Protein AF-A0A2X2BHI9-F1 (afdb_monomer_lite)

Radius of gyration: 16.83 Å; chains: 1; bounding box: 32×28×49 Å

pLDDT: mean 78.0, std 15.5, range [33.97, 90.44]

Organism: Proteus mirabilis (NCBI:txid584)

Structure (mmCIF, N/CA/C/O backbone):
data_AF-A0A2X2BHI9-F1
#
_entry.id   AF-A0A2X2BHI9-F1
#
loop_
_atom_site.group_PDB
_atom_site.id
_atom_site.type_symbol
_atom_site.label_atom_id
_atom_site.label_alt_id
_atom_site.label_comp_id
_atom_site.label_asym_id
_atom_site.label_entity_id
_atom_site.label_seq_id
_atom_site.pdbx_PDB_ins_code
_atom_site.Cartn_x
_atom_site.Cartn_y
_atom_site.Cartn_z
_atom_site.occupancy
_atom_site.B_iso_or_equiv
_atom_site.auth_seq_id
_atom_site.auth_comp_id
_atom_site.auth_asym_id
_atom_site.auth_atom_id
_atom_site.pdbx_PDB_model_num
ATOM 1 N N . MET A 1 1 ? -19.784 16.771 29.677 1.00 34.44 1 MET A N 1
ATOM 2 C CA . MET A 1 1 ? -19.997 16.522 28.237 1.00 34.44 1 MET A CA 1
ATOM 3 C C . MET A 1 1 ? -18.658 16.754 27.557 1.00 34.44 1 MET A C 1
ATOM 5 O O . MET A 1 1 ? -18.277 17.900 27.368 1.00 34.44 1 MET A O 1
ATOM 9 N N . ILE A 1 2 ? -17.873 15.694 27.366 1.00 33.97 2 ILE A N 1
ATOM 10 C CA . ILE A 1 2 ? -16.532 15.803 26.780 1.00 33.97 2 ILE A CA 1
ATOM 11 C C . ILE A 1 2 ? -16.731 15.917 25.267 1.00 33.97 2 ILE A C 1
ATOM 13 O O . ILE A 1 2 ? -17.231 14.985 24.643 1.00 33.97 2 ILE A O 1
ATOM 17 N N . LYS A 1 3 ? -16.418 17.085 24.696 1.00 35.81 3 LYS A N 1
ATOM 18 C CA . LYS A 1 3 ? -16.260 17.241 23.247 1.00 35.81 3 LYS A CA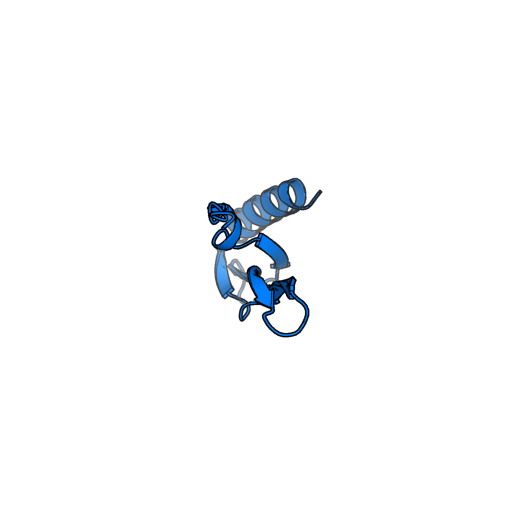 1
ATOM 19 C C . LYS A 1 3 ? -15.011 16.451 22.868 1.00 35.81 3 LYS A C 1
ATOM 21 O O . LYS A 1 3 ? -13.904 16.912 23.117 1.00 35.81 3 LYS A O 1
ATOM 26 N N . LEU A 1 4 ? -15.199 15.247 22.336 1.00 43.28 4 LEU A N 1
ATOM 27 C CA . LEU A 1 4 ? -14.151 14.556 21.597 1.00 43.28 4 LEU A CA 1
ATOM 28 C C . LEU A 1 4 ? -13.876 15.404 20.357 1.00 43.28 4 LEU A C 1
ATOM 30 O O . LEU A 1 4 ? -14.690 15.454 19.436 1.00 43.28 4 LEU A O 1
ATOM 34 N N . GLU A 1 5 ? -12.774 16.147 20.384 1.00 41.50 5 GLU A N 1
ATOM 35 C CA . GLU A 1 5 ? -12.169 16.670 19.168 1.00 41.50 5 GLU A CA 1
ATOM 36 C C . GLU A 1 5 ? -11.814 15.452 18.320 1.00 41.50 5 GLU A C 1
ATOM 38 O O . GLU A 1 5 ? -10.909 14.686 18.649 1.00 41.50 5 GLU A O 1
ATOM 43 N N . ILE A 1 6 ? -12.628 15.210 17.294 1.00 45.59 6 ILE A N 1
ATOM 44 C CA . ILE A 1 6 ? -12.425 14.147 16.317 1.00 45.59 6 ILE A CA 1
ATOM 45 C C . ILE A 1 6 ? -11.097 14.464 15.630 1.00 45.59 6 ILE A C 1
ATOM 47 O O . ILE A 1 6 ? -11.015 15.347 14.778 1.00 45.59 6 ILE A O 1
ATOM 51 N N . ASN A 1 7 ? -10.032 13.811 16.091 1.00 46.88 7 ASN A N 1
ATOM 52 C CA . ASN A 1 7 ? -8.699 13.935 15.529 1.00 46.88 7 ASN A CA 1
ATOM 53 C C . ASN A 1 7 ? -8.776 13.570 14.042 1.00 46.88 7 ASN A C 1
ATOM 55 O O . ASN A 1 7 ? -9.249 12.491 13.691 1.00 46.88 7 ASN A O 1
ATOM 59 N N . ASN A 1 8 ? -8.240 14.424 13.168 1.00 48.66 8 ASN A N 1
ATOM 60 C CA . ASN A 1 8 ? -8.136 14.188 11.718 1.00 48.66 8 ASN A CA 1
ATOM 61 C C . ASN A 1 8 ? -7.442 12.855 11.340 1.00 48.66 8 ASN A C 1
ATOM 63 O O . ASN A 1 8 ? -7.466 12.455 10.179 1.00 48.66 8 ASN A O 1
ATOM 67 N N . ALA A 1 9 ? -6.842 12.158 12.309 1.00 50.59 9 ALA A N 1
ATOM 68 C CA . ALA A 1 9 ? -6.327 10.801 12.181 1.00 50.59 9 ALA A CA 1
ATOM 69 C C . ALA A 1 9 ? -7.409 9.746 11.869 1.00 50.59 9 ALA A C 1
ATOM 71 O O . ALA A 1 9 ? -7.062 8.703 11.330 1.00 50.59 9 ALA A O 1
ATOM 72 N N . GLU A 1 10 ? -8.699 10.004 12.134 1.00 49.94 10 GLU A N 1
ATOM 73 C CA . GLU A 1 10 ? -9.799 9.089 11.762 1.00 49.94 10 GLU A CA 1
ATOM 74 C C . GLU A 1 10 ? -10.001 8.935 10.239 1.00 49.94 10 GLU A C 1
ATOM 76 O O . GLU A 1 10 ? -10.770 8.081 9.811 1.00 49.94 10 GLU A O 1
ATOM 81 N N . TYR A 1 11 ? -9.322 9.729 9.403 1.00 58.03 11 TYR A N 1
ATOM 82 C CA . TYR A 1 11 ? -9.566 9.751 7.953 1.00 58.03 11 TYR A CA 1
ATOM 83 C C . TYR A 1 11 ? -8.317 9.556 7.087 1.00 58.03 11 TYR A C 1
ATOM 85 O O . TYR A 1 11 ? -8.425 9.550 5.859 1.00 58.03 11 TYR A O 1
ATOM 93 N N . ILE A 1 12 ? -7.132 9.401 7.687 1.00 69.75 12 ILE A N 1
ATOM 94 C CA . ILE A 1 12 ? -5.907 9.152 6.922 1.00 69.75 12 ILE A CA 1
ATOM 95 C C . ILE A 1 12 ? -5.774 7.645 6.719 1.00 69.75 12 ILE A C 1
ATOM 97 O O . ILE A 1 12 ? -5.543 6.900 7.669 1.00 69.75 12 ILE A O 1
ATOM 101 N N . ALA A 1 13 ? -5.922 7.214 5.468 1.00 76.94 13 ALA A N 1
ATOM 102 C CA . ALA A 1 13 ? -5.709 5.829 5.080 1.00 76.94 13 ALA A CA 1
ATOM 103 C C . ALA A 1 13 ? -4.272 5.396 5.416 1.00 76.94 13 ALA A C 1
ATOM 105 O O . ALA A 1 13 ? -3.312 6.054 5.011 1.00 76.94 13 ALA A O 1
ATOM 106 N N . GLN A 1 14 ? -4.129 4.290 6.142 1.00 82.94 14 GLN A N 1
ATOM 107 C CA . GLN A 1 14 ? -2.835 3.704 6.471 1.00 82.94 14 GLN A CA 1
ATOM 108 C C . GLN A 1 14 ? -2.429 2.718 5.382 1.00 82.94 14 GLN A C 1
ATOM 110 O O . GLN A 1 14 ? -3.250 1.937 4.904 1.00 82.94 14 GLN A O 1
ATOM 115 N N . LEU A 1 15 ? -1.167 2.772 4.960 1.00 84.94 15 LEU A N 1
ATOM 116 C CA . LEU A 1 15 ? -0.602 1.767 4.070 1.00 84.94 15 LEU A CA 1
ATOM 117 C C . LEU A 1 15 ? -0.392 0.480 4.872 1.00 84.94 15 LEU A C 1
ATOM 119 O O . LEU A 1 15 ? 0.345 0.485 5.850 1.00 84.94 15 LEU A O 1
ATOM 123 N N . GLU A 1 16 ? -1.037 -0.604 4.456 1.00 87.06 16 GLU A N 1
ATOM 124 C CA . GLU A 1 16 ? -0.917 -1.913 5.112 1.00 87.06 16 GLU A CA 1
ATOM 125 C C . GLU A 1 16 ? 0.050 -2.822 4.359 1.00 87.06 16 GLU A C 1
ATOM 127 O O . GLU A 1 16 ? 0.798 -3.591 4.955 1.00 87.06 16 GLU A O 1
ATOM 132 N N . GLU A 1 17 ? -0.003 -2.789 3.027 1.00 87.12 17 GLU A N 1
ATOM 133 C CA . GLU A 1 17 ? 0.713 -3.754 2.204 1.00 87.12 17 GLU A CA 1
ATOM 134 C C . GLU A 1 17 ? 0.912 -3.222 0.785 1.00 87.12 17 GLU A C 1
AT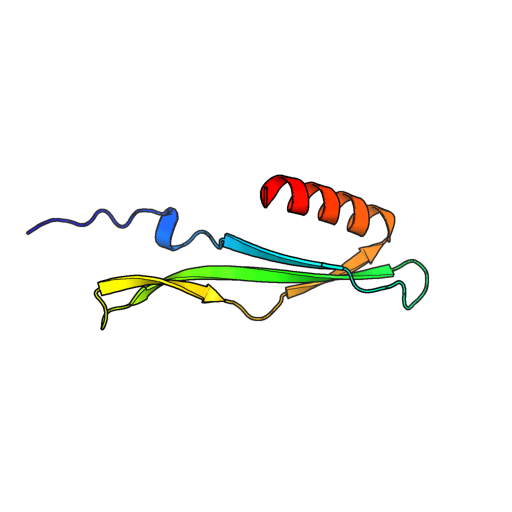OM 136 O O . GLU A 1 17 ? -0.004 -2.650 0.193 1.00 87.12 17 GLU A O 1
ATOM 141 N N . ALA A 1 18 ? 2.084 -3.470 0.208 1.00 87.00 18 ALA A N 1
ATOM 142 C CA . ALA A 1 18 ? 2.338 -3.296 -1.215 1.00 87.00 18 ALA A CA 1
ATOM 143 C C . ALA A 1 18 ? 2.846 -4.623 -1.784 1.00 87.00 18 ALA A C 1
ATOM 145 O O . ALA A 1 18 ? 3.785 -5.214 -1.253 1.00 87.00 18 ALA A O 1
ATOM 146 N N . ARG A 1 19 ? 2.219 -5.114 -2.856 1.00 87.81 19 ARG A N 1
ATOM 147 C CA . ARG A 1 19 ? 2.615 -6.347 -3.549 1.00 87.81 19 ARG A CA 1
ATOM 148 C C . ARG A 1 19 ? 2.989 -6.023 -4.979 1.00 87.81 19 ARG A C 1
ATOM 150 O O . ARG A 1 19 ? 2.183 -5.450 -5.707 1.00 87.81 19 ARG A O 1
ATOM 157 N N . LEU A 1 20 ? 4.180 -6.435 -5.389 1.00 84.94 20 LEU A N 1
ATOM 158 C CA . LEU A 1 20 ? 4.645 -6.297 -6.762 1.00 84.94 20 LEU A CA 1
ATOM 159 C C . LEU A 1 20 ? 4.489 -7.635 -7.494 1.00 84.94 20 LEU A C 1
ATOM 161 O O . LEU A 1 20 ? 5.033 -8.651 -7.060 1.00 84.94 20 LEU A O 1
ATOM 165 N N . SER A 1 21 ? 3.731 -7.656 -8.589 1.00 80.31 21 SER A N 1
ATOM 166 C CA . SER A 1 21 ? 3.607 -8.837 -9.443 1.00 80.31 21 SER A CA 1
ATOM 167 C C . SER A 1 21 ? 4.800 -8.957 -10.390 1.00 80.31 21 SER A C 1
ATOM 169 O O . SER A 1 21 ? 5.413 -7.962 -10.766 1.00 80.31 21 SER A O 1
ATOM 171 N N . VAL A 1 22 ? 5.081 -10.178 -10.841 1.00 69.25 22 VAL A N 1
ATOM 172 C CA . VAL A 1 22 ? 6.137 -10.462 -11.825 1.00 69.25 22 VAL A CA 1
ATOM 173 C C . VAL A 1 22 ? 5.807 -9.923 -13.222 1.00 69.25 22 VAL A C 1
ATOM 175 O O . VAL A 1 22 ? 4.638 -9.805 -13.592 1.00 69.25 22 VAL A O 1
ATOM 178 N N . ASP A 1 23 ? 6.872 -9.630 -13.971 1.00 64.06 23 ASP A N 1
ATOM 179 C CA . ASP A 1 23 ? 6.917 -9.077 -15.331 1.00 64.06 23 ASP A CA 1
ATOM 180 C C . ASP A 1 23 ? 6.130 -9.920 -16.344 1.00 64.06 23 ASP A C 1
ATOM 182 O O . ASP A 1 23 ? 6.629 -10.908 -16.888 1.00 64.06 23 ASP A O 1
ATOM 186 N N . ASN A 1 24 ? 4.868 -9.554 -16.576 1.00 59.41 24 ASN A N 1
ATOM 187 C CA . ASN A 1 24 ? 4.050 -10.129 -17.638 1.00 59.41 24 ASN A CA 1
ATOM 188 C C . ASN A 1 24 ? 2.894 -9.179 -18.012 1.00 59.41 24 ASN A C 1
ATOM 190 O O . ASN A 1 24 ? 1.926 -9.107 -17.249 1.00 59.41 24 ASN A O 1
ATOM 194 N N . PRO A 1 25 ? 2.913 -8.485 -19.172 1.00 64.38 25 PRO A N 1
ATOM 195 C CA . PRO A 1 25 ? 3.881 -8.527 -20.281 1.00 64.38 25 PRO A CA 1
ATOM 196 C C . PRO A 1 25 ? 5.185 -7.748 -20.017 1.00 64.38 25 PRO A C 1
ATOM 198 O O . PRO A 1 25 ? 5.190 -6.793 -19.247 1.00 64.38 25 PRO A O 1
ATOM 201 N N . ARG A 1 26 ? 6.263 -8.130 -20.729 1.00 71.25 26 ARG A N 1
ATOM 202 C CA . ARG A 1 26 ? 7.623 -7.564 -20.598 1.00 71.25 26 ARG A CA 1
ATOM 203 C C . ARG A 1 26 ? 7.639 -6.034 -20.516 1.00 71.25 26 ARG A C 1
ATOM 205 O O . ARG A 1 26 ? 7.234 -5.359 -21.463 1.00 71.25 26 ARG A O 1
ATOM 212 N N . GLY A 1 27 ? 8.199 -5.513 -19.430 1.00 73.75 27 GLY A N 1
ATOM 213 C CA . GLY A 1 27 ? 8.453 -4.092 -19.193 1.00 73.75 27 GLY A CA 1
ATOM 214 C C . GLY A 1 27 ? 7.414 -3.388 -18.319 1.00 73.75 27 GLY A C 1
ATOM 215 O O . GLY A 1 27 ? 7.650 -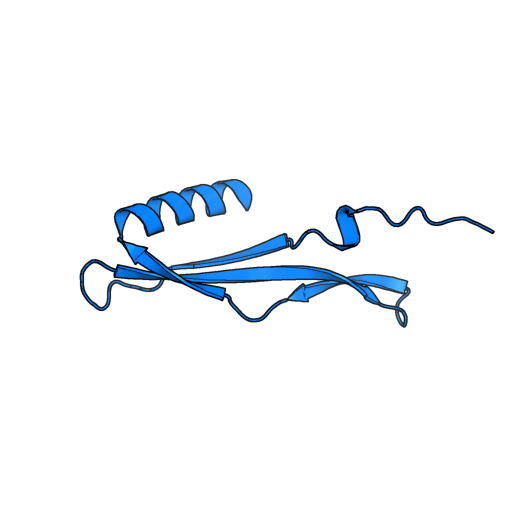2.238 -17.937 1.00 73.75 27 GLY A O 1
ATOM 216 N N . TYR A 1 28 ? 6.310 -4.057 -17.967 1.00 76.81 28 TYR A N 1
ATOM 217 C CA . TYR A 1 28 ? 5.294 -3.534 -17.055 1.00 76.81 28 TYR A CA 1
ATOM 218 C C . TYR A 1 28 ? 5.093 -4.461 -15.859 1.00 76.81 28 TYR A C 1
ATOM 220 O O . TYR A 1 28 ? 4.934 -5.672 -16.001 1.00 76.81 28 TYR A O 1
ATOM 228 N N . LEU A 1 29 ? 5.038 -3.861 -14.672 1.00 85.25 29 LEU A N 1
ATOM 229 C CA . LEU A 1 29 ? 4.713 -4.546 -13.427 1.00 85.25 29 LEU A CA 1
ATOM 230 C C . LEU A 1 29 ? 3.363 -4.053 -12.913 1.00 85.25 29 LEU A C 1
ATOM 232 O O . LEU A 1 29 ? 3.049 -2.862 -13.017 1.00 85.25 29 LEU A O 1
ATOM 236 N N . PHE A 1 30 ? 2.578 -4.965 -12.338 1.00 86.44 30 PHE A N 1
ATOM 237 C CA . PHE A 1 30 ? 1.397 -4.594 -11.569 1.00 86.44 30 PHE A CA 1
ATOM 238 C C . PHE A 1 30 ? 1.779 -4.466 -10.102 1.00 86.44 30 PHE A C 1
ATOM 240 O O . PHE A 1 30 ? 2.500 -5.301 -9.557 1.00 86.44 30 PHE A O 1
ATOM 247 N N . MET A 1 31 ? 1.272 -3.422 -9.461 1.00 88.19 31 MET A N 1
ATOM 248 C CA . MET A 1 31 ? 1.396 -3.236 -8.027 1.00 88.19 31 MET A CA 1
ATOM 249 C C . MET A 1 31 ? 0.002 -3.199 -7.418 1.00 88.19 31 MET A C 1
ATOM 251 O O . MET A 1 31 ? -0.831 -2.388 -7.825 1.00 88.19 31 MET A O 1
ATOM 255 N N . ASP A 1 32 ? -0.236 -4.084 -6.457 1.00 90.19 32 ASP A N 1
ATOM 256 C CA . ASP A 1 32 ? -1.432 -4.070 -5.625 1.00 90.19 32 ASP A CA 1
ATOM 257 C C . ASP A 1 32 ? -1.080 -3.372 -4.309 1.00 90.19 32 ASP A C 1
ATOM 259 O O . ASP A 1 32 ? -0.247 -3.862 -3.544 1.00 90.19 32 ASP A O 1
ATOM 263 N N . ILE A 1 33 ? -1.701 -2.220 -4.055 1.00 89.50 33 ILE A N 1
ATOM 264 C CA . ILE A 1 33 ? -1.510 -1.441 -2.828 1.00 89.50 33 ILE A CA 1
ATOM 265 C C . ILE A 1 33 ? -2.756 -1.592 -1.964 1.00 89.50 33 ILE A C 1
ATOM 267 O O . ILE A 1 33 ? -3.874 -1.311 -2.405 1.00 89.50 33 ILE A O 1
ATOM 271 N N . VAL A 1 34 ? -2.572 -2.045 -0.728 1.00 89.81 34 VAL A N 1
ATOM 272 C CA . VAL A 1 34 ? -3.649 -2.216 0.242 1.00 89.81 34 VAL A CA 1
ATOM 273 C C . VAL A 1 34 ? -3.538 -1.145 1.308 1.00 89.81 34 VAL A C 1
ATOM 275 O O . VAL A 1 34 ? -2.524 -1.024 1.994 1.00 89.81 34 VAL A O 1
ATOM 278 N N . PHE A 1 35 ? -4.627 -0.403 1.461 1.00 89.06 35 PHE A N 1
ATOM 279 C CA . PHE A 1 35 ? -4.791 0.578 2.519 1.00 89.06 35 PHE A CA 1
ATOM 280 C C . PHE A 1 35 ? -5.801 0.088 3.555 1.00 89.06 35 PHE A C 1
ATOM 282 O O . PHE A 1 35 ? -6.672 -0.729 3.240 1.00 89.06 35 PHE A O 1
ATOM 289 N N . SER A 1 36 ? -5.742 0.633 4.762 1.00 88.62 36 SER A N 1
ATOM 290 C CA . SER A 1 36 ? -6.801 0.524 5.757 1.00 88.62 36 SER A CA 1
ATOM 291 C C . SER A 1 36 ? -7.301 1.897 6.190 1.00 88.62 36 SER A C 1
ATOM 293 O O . SER A 1 36 ? -6.556 2.873 6.210 1.00 88.62 36 SER A O 1
ATOM 295 N N . ASP A 1 37 ? -8.588 1.973 6.517 1.00 86.75 37 ASP A N 1
ATOM 296 C CA . ASP A 1 37 ? -9.185 3.151 7.139 1.00 86.75 37 ASP A CA 1
ATOM 297 C C . ASP A 1 37 ?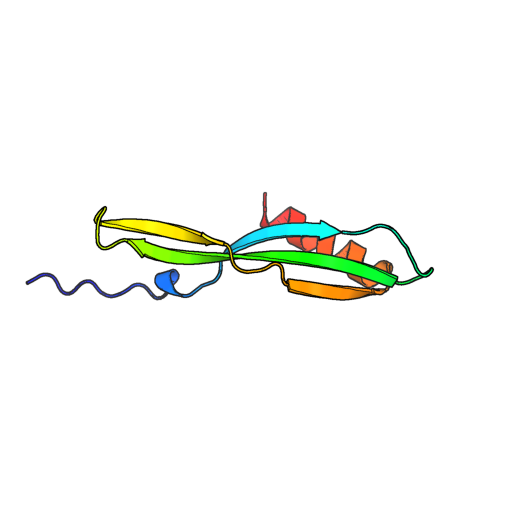 -9.386 2.901 8.631 1.00 86.75 37 ASP A C 1
ATOM 299 O O . ASP A 1 37 ? -10.062 1.923 8.978 1.00 86.75 37 ASP A O 1
ATOM 303 N N . PRO A 1 38 ? -8.889 3.776 9.518 1.00 82.88 38 PRO A N 1
ATOM 304 C CA . PRO A 1 38 ? -9.273 3.729 10.918 1.00 82.88 38 PRO A CA 1
ATOM 305 C C . PRO A 1 38 ? -10.768 4.054 11.033 1.00 82.88 38 PRO A C 1
ATOM 307 O O . PRO A 1 38 ? -11.232 5.115 10.627 1.00 82.88 38 PRO A O 1
ATOM 310 N N . ARG A 1 39 ? -11.556 3.124 11.572 1.00 84.06 39 ARG A N 1
ATOM 311 C CA . ARG A 1 39 ? -12.990 3.301 11.815 1.00 84.06 39 ARG A CA 1
ATOM 312 C C . ARG A 1 39 ? -13.319 2.996 13.263 1.00 84.06 39 ARG A C 1
ATOM 314 O O . ARG A 1 39 ? -12.883 1.989 13.817 1.00 84.06 39 ARG A O 1
ATOM 321 N N . PHE A 1 40 ? -14.139 3.854 13.854 1.00 83.19 40 PHE A N 1
ATOM 322 C CA . PHE A 1 40 ? -14.654 3.642 15.196 1.00 83.19 40 PHE A CA 1
ATOM 323 C C . PHE A 1 40 ? -15.732 2.550 15.201 1.00 83.19 40 PHE A C 1
ATOM 325 O O . PHE A 1 40 ? -16.774 2.683 14.548 1.00 83.19 40 PHE A O 1
ATOM 332 N N . ASP A 1 41 ? -15.502 1.476 15.955 1.00 82.69 41 ASP A N 1
ATOM 333 C CA . ASP A 1 41 ? -16.488 0.425 16.185 1.00 82.69 41 ASP A CA 1
ATOM 334 C C . ASP A 1 41 ? -17.393 0.809 17.363 1.00 82.69 41 ASP A C 1
ATOM 336 O O . ASP A 1 41 ? -16.979 0.816 18.522 1.00 82.69 41 ASP A O 1
ATOM 340 N N . LYS A 1 42 ? -18.664 1.101 17.070 1.00 84.56 42 LYS A N 1
ATOM 341 C CA . LYS A 1 42 ? -19.656 1.504 18.081 1.00 84.56 42 LYS A CA 1
ATOM 342 C C . LYS A 1 42 ? -20.047 0.384 19.048 1.00 84.56 42 LYS A C 1
ATOM 344 O O . LYS A 1 42 ? -20.601 0.687 20.099 1.00 84.56 42 LYS A O 1
ATOM 349 N N . ASN A 1 43 ? -19.802 -0.878 18.698 1.00 86.38 43 ASN A N 1
ATOM 350 C CA . ASN A 1 43 ? -20.150 -2.018 19.544 1.00 86.38 43 ASN A CA 1
ATOM 351 C C . ASN A 1 43 ? -19.046 -2.321 20.560 1.00 86.38 43 ASN A C 1
ATOM 353 O O . ASN A 1 43 ? -19.351 -2.702 21.686 1.00 86.38 43 ASN A O 1
ATOM 357 N N . THR A 1 44 ? -17.777 -2.152 20.175 1.00 86.44 44 THR A N 1
ATOM 358 C CA . THR A 1 44 ? -16.630 -2.393 21.068 1.00 86.44 44 THR A CA 1
ATOM 359 C C . THR A 1 44 ? -16.042 -1.115 21.664 1.00 86.44 44 THR A C 1
ATOM 361 O O . THR A 1 44 ? -15.247 -1.208 22.589 1.00 86.44 44 THR A O 1
ATOM 364 N N . PHE A 1 45 ? -16.454 0.065 21.184 1.00 83.06 45 PHE A N 1
ATOM 365 C CA . PHE A 1 45 ? -15.890 1.376 21.540 1.00 83.06 45 PHE A CA 1
ATOM 366 C C . PHE A 1 45 ? -14.379 1.484 21.272 1.00 83.06 45 PHE A C 1
ATOM 368 O O . PHE A 1 45 ? -13.668 2.230 21.944 1.00 83.06 45 PHE A O 1
ATOM 375 N N . GLU A 1 46 ? -13.890 0.759 20.266 1.00 84.31 46 GLU A N 1
ATOM 376 C CA . GLU A 1 46 ? -12.476 0.710 19.884 1.00 84.31 46 GLU A CA 1
ATOM 377 C C . GLU A 1 46 ? -12.279 1.189 18.443 1.00 84.31 46 GLU A C 1
ATOM 379 O O . GLU A 1 46 ? -13.154 1.032 17.587 1.00 84.31 46 GLU A O 1
ATOM 384 N N . MET A 1 47 ? -11.098 1.740 18.160 1.00 82.81 47 MET A N 1
ATOM 385 C CA . MET A 1 47 ? -10.669 2.038 16.795 1.00 82.81 47 MET A CA 1
ATOM 386 C C . MET A 1 47 ? -10.179 0.761 16.118 1.00 82.81 47 MET A C 1
ATOM 388 O O . MET A 1 47 ? -9.334 0.053 16.663 1.00 82.81 47 MET A O 1
ATOM 392 N N . LYS A 1 48 ? -10.688 0.476 14.919 1.00 84.44 48 LYS A N 1
ATOM 393 C CA . LYS A 1 48 ? -10.274 -0.674 14.109 1.00 84.44 48 LYS A CA 1
ATOM 394 C C . LYS A 1 48 ? -9.889 -0.225 12.710 1.00 84.44 48 LYS A C 1
ATOM 396 O O . LYS A 1 48 ? -10.607 0.551 12.087 1.00 84.44 48 LYS A O 1
ATOM 401 N N . ASN A 1 49 ? -8.797 -0.772 12.196 1.00 85.12 49 ASN A N 1
ATOM 402 C CA . ASN A 1 49 ? -8.400 -0.578 10.809 1.00 85.12 49 ASN A CA 1
ATOM 403 C C . ASN A 1 49 ? -9.225 -1.499 9.903 1.00 85.12 49 ASN A C 1
ATOM 405 O O . ASN A 1 49 ? -9.199 -2.723 10.043 1.00 85.12 49 ASN A O 1
ATOM 409 N N . VAL A 1 50 ? -9.970 -0.914 8.968 1.00 87.38 50 VAL A N 1
ATOM 410 C CA . VAL A 1 50 ? -10.764 -1.647 7.977 1.00 87.38 50 VAL A CA 1
ATOM 411 C C . VAL A 1 50 ? -10.018 -1.633 6.651 1.00 87.38 50 VAL A C 1
ATOM 413 O O . VAL A 1 50 ? -9.864 -0.575 6.043 1.00 87.38 50 VAL A O 1
ATOM 416 N N . ARG A 1 51 ? -9.552 -2.805 6.201 1.00 90.06 51 ARG A N 1
ATOM 417 C CA . ARG A 1 51 ? -8.852 -2.949 4.914 1.00 90.06 51 ARG A CA 1
ATOM 418 C C . ARG A 1 51 ? -9.778 -2.564 3.757 1.00 90.06 51 ARG A C 1
ATOM 420 O O . ARG A 1 51 ? -10.934 -2.983 3.714 1.00 90.06 51 ARG A O 1
ATOM 427 N N . ARG A 1 52 ? -9.252 -1.778 2.820 1.00 88.88 52 ARG A N 1
ATOM 428 C CA . ARG A 1 52 ? -9.888 -1.470 1.537 1.00 88.88 52 ARG A CA 1
ATOM 429 C C . ARG A 1 52 ? -9.626 -2.590 0.532 1.00 88.88 52 ARG A C 1
ATOM 431 O O . ARG A 1 52 ? -8.688 -3.374 0.690 1.00 88.88 52 ARG A O 1
ATOM 438 N N . GLU A 1 53 ? -10.427 -2.608 -0.530 1.00 89.44 53 GLU A N 1
ATOM 439 C CA . GLU A 1 53 ? -10.118 -3.408 -1.715 1.00 89.44 53 GLU A CA 1
ATOM 440 C C . GLU A 1 53 ? -8.738 -3.013 -2.271 1.00 89.44 53 GLU A C 1
ATOM 442 O O . GLU A 1 53 ? -8.440 -1.813 -2.341 1.00 89.44 53 GLU A O 1
ATOM 447 N N . PRO A 1 54 ? -7.888 -3.986 -2.654 1.00 89.12 54 PRO A N 1
ATOM 448 C CA . PRO A 1 54 ? -6.574 -3.697 -3.210 1.00 89.12 54 PRO A CA 1
ATOM 449 C C . PRO A 1 54 ? -6.666 -2.782 -4.432 1.00 89.12 54 PRO A C 1
ATOM 451 O O . PRO A 1 54 ? -7.374 -3.067 -5.400 1.00 89.12 54 PRO A O 1
ATOM 454 N N . MET A 1 55 ? -5.915 -1.684 -4.404 1.00 88.94 55 MET A N 1
ATOM 455 C CA . MET A 1 55 ? -5.793 -0.792 -5.547 1.00 88.94 55 MET A CA 1
ATOM 456 C C . MET A 1 55 ? -4.703 -1.320 -6.470 1.00 88.94 55 MET A C 1
ATOM 458 O O . MET A 1 55 ? -3.517 -1.238 -6.146 1.00 88.94 55 MET A O 1
ATOM 462 N N . ARG A 1 56 ? -5.110 -1.851 -7.625 1.00 88.50 56 ARG A N 1
ATOM 463 C CA . ARG A 1 56 ? -4.184 -2.294 -8.667 1.00 88.50 56 ARG A CA 1
ATOM 464 C C . ARG A 1 56 ? -3.789 -1.134 -9.570 1.00 88.50 56 ARG A C 1
ATOM 466 O O . ARG A 1 56 ? -4.644 -0.474 -10.155 1.00 88.50 56 ARG A O 1
ATOM 473 N N . THR A 1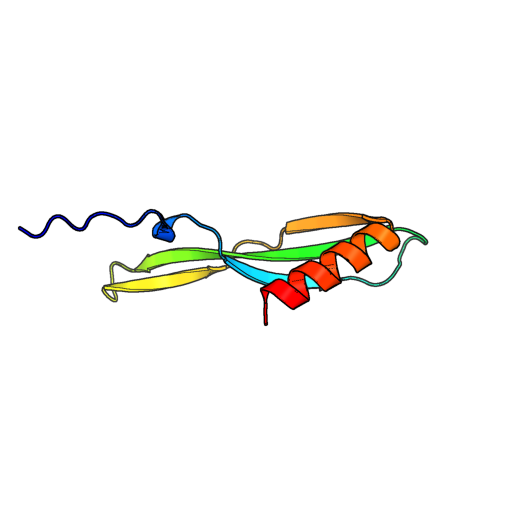 57 ? -2.491 -0.948 -9.749 1.00 87.31 57 THR A N 1
ATOM 474 C CA . THR A 1 57 ? -1.916 -0.039 -10.744 1.00 87.31 57 THR A CA 1
ATOM 475 C C . THR A 1 57 ? -0.882 -0.772 -11.599 1.00 87.31 57 THR A C 1
ATOM 477 O O . THR A 1 57 ? -0.396 -1.834 -11.210 1.00 87.31 57 THR A O 1
ATOM 480 N N . TYR A 1 58 ? -0.567 -0.235 -12.776 1.00 86.12 58 TYR A N 1
ATOM 481 C CA . TYR A 1 58 ? 0.481 -0.746 -13.656 1.00 86.12 58 TYR A CA 1
ATOM 482 C C . TYR A 1 58 ? 1.475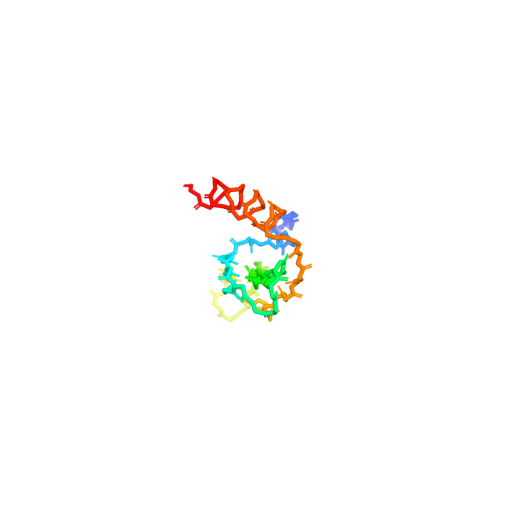 0.367 -13.972 1.00 86.12 58 TYR A C 1
ATOM 484 O O . TYR A 1 58 ? 1.099 1.523 -14.169 1.00 86.12 58 TYR A O 1
ATOM 492 N N . MET A 1 59 ? 2.755 0.024 -14.015 1.00 88.31 59 MET A N 1
ATOM 493 C CA . MET A 1 59 ? 3.825 0.979 -14.294 1.00 88.31 59 MET A CA 1
ATOM 494 C C . MET A 1 59 ? 5.037 0.270 -14.888 1.00 88.31 59 MET A C 1
ATOM 496 O O . MET A 1 59 ? 5.104 -0.959 -14.895 1.00 88.31 59 MET A O 1
ATOM 500 N N . THR A 1 60 ? 5.985 1.040 -15.420 1.00 88.56 60 THR A N 1
ATOM 501 C CA . THR A 1 60 ? 7.240 0.474 -15.921 1.00 88.56 60 THR A CA 1
ATOM 502 C C . THR A 1 60 ? 8.044 -0.128 -14.774 1.00 88.56 60 THR A C 1
ATOM 504 O O . THR A 1 60 ? 7.947 0.331 -13.635 1.00 88.56 60 THR A O 1
ATOM 507 N N . GLU A 1 61 ? 8.868 -1.133 -15.072 1.00 86.31 61 GLU A N 1
ATOM 508 C CA . GLU A 1 61 ? 9.684 -1.816 -14.059 1.00 86.31 61 GLU A CA 1
ATOM 509 C C . GLU A 1 61 ? 10.490 -0.844 -13.182 1.00 86.31 61 GLU A C 1
ATOM 511 O O . GLU A 1 61 ? 10.483 -0.971 -11.959 1.00 86.31 61 GLU A O 1
ATOM 516 N N . ALA A 1 62 ? 11.134 0.157 -13.791 1.00 88.56 62 ALA A N 1
ATOM 517 C CA . ALA A 1 62 ? 11.937 1.138 -13.063 1.00 88.56 62 ALA A CA 1
ATOM 518 C C . ALA A 1 62 ? 11.110 1.930 -12.035 1.00 88.56 62 ALA A C 1
ATOM 520 O O . ALA A 1 62 ? 11.544 2.098 -10.899 1.00 88.56 62 ALA A O 1
ATOM 521 N N . VAL A 1 63 ? 9.904 2.373 -12.413 1.00 89.38 63 VAL A N 1
ATOM 522 C CA . VAL A 1 63 ? 9.009 3.126 -11.520 1.00 89.38 63 VAL A CA 1
ATOM 523 C C . VAL A 1 63 ? 8.451 2.220 -10.423 1.00 89.38 63 VAL A C 1
ATOM 525 O O . VAL A 1 63 ? 8.372 2.631 -9.270 1.00 89.38 63 VAL A O 1
ATOM 528 N N . ALA A 1 64 ? 8.105 0.977 -10.760 1.00 87.94 64 ALA A N 1
ATOM 529 C CA . ALA A 1 64 ? 7.587 0.014 -9.793 1.00 87.94 64 ALA A CA 1
ATOM 530 C C . ALA A 1 64 ? 8.611 -0.340 -8.713 1.00 87.94 64 ALA A C 1
ATOM 532 O O . ALA A 1 64 ? 8.244 -0.419 -7.544 1.00 87.94 64 ALA A O 1
ATOM 533 N N . ARG A 1 65 ? 9.879 -0.536 -9.088 1.00 86.44 65 ARG A N 1
ATOM 534 C CA . ARG A 1 65 ? 10.955 -0.829 -8.132 1.00 86.44 65 ARG A CA 1
ATOM 535 C C . ARG A 1 65 ? 11.244 0.361 -7.217 1.00 86.44 65 ARG A C 1
ATOM 537 O O . ARG A 1 65 ? 11.244 0.179 -6.007 1.00 86.44 65 ARG A O 1
ATOM 544 N N . ASP A 1 66 ? 11.389 1.564 -7.779 1.00 90.44 66 ASP A N 1
ATOM 545 C CA . ASP A 1 66 ? 11.616 2.796 -7.002 1.00 90.44 66 ASP A CA 1
ATOM 546 C C . ASP A 1 66 ? 10.472 3.074 -6.014 1.00 90.44 66 ASP A C 1
ATOM 548 O O . ASP A 1 66 ? 10.706 3.386 -4.847 1.00 90.44 66 ASP A O 1
ATOM 552 N N . LEU A 1 67 ? 9.218 2.911 -6.452 1.00 88.69 67 LEU A N 1
ATOM 553 C CA . LEU A 1 67 ? 8.069 3.064 -5.564 1.00 88.69 67 LEU A CA 1
ATOM 554 C C . LEU A 1 67 ? 8.047 1.980 -4.479 1.00 88.69 67 LEU A C 1
ATOM 556 O O . LEU A 1 67 ? 7.785 2.295 -3.323 1.00 88.69 67 LEU A O 1
ATOM 560 N N . PHE A 1 68 ? 8.322 0.721 -4.827 1.00 87.44 68 PHE A N 1
ATOM 561 C CA . PHE A 1 68 ? 8.315 -0.382 -3.867 1.00 87.44 68 PHE A CA 1
ATOM 562 C C . PHE A 1 68 ? 9.357 -0.187 -2.758 1.00 87.44 68 PHE A C 1
ATOM 564 O O . PHE A 1 68 ? 9.017 -0.335 -1.589 1.00 87.44 68 PHE A O 1
ATOM 571 N N . GLU A 1 69 ? 10.580 0.221 -3.104 1.00 88.25 69 GLU A N 1
ATOM 572 C CA . GLU A 1 69 ? 11.639 0.522 -2.130 1.00 88.25 69 GLU A CA 1
ATOM 573 C C . GLU A 1 69 ? 11.225 1.653 -1.173 1.00 88.25 69 GLU A C 1
ATOM 575 O O . GLU A 1 69 ? 11.340 1.509 0.043 1.00 88.25 69 GLU A O 1
ATOM 580 N N . LYS A 1 70 ? 10.641 2.742 -1.695 1.00 88.44 70 LYS A N 1
ATOM 581 C CA . LYS A 1 70 ? 10.135 3.859 -0.870 1.00 88.44 70 LYS A CA 1
ATOM 582 C C . LYS A 1 70 ? 8.999 3.447 0.063 1.00 88.44 70 LYS A C 1
ATOM 584 O O . LYS A 1 70 ? 8.913 3.935 1.188 1.00 88.44 70 LYS A O 1
ATOM 589 N N . LEU A 1 71 ? 8.101 2.578 -0.402 1.00 85.56 71 LEU A N 1
ATOM 590 C CA . LEU A 1 71 ? 7.011 2.059 0.425 1.00 85.56 71 LEU A CA 1
ATOM 591 C C . LEU A 1 71 ? 7.540 1.099 1.498 1.00 85.56 71 LEU A C 1
ATOM 593 O O . LEU A 1 71 ? 7.035 1.119 2.616 1.00 85.56 71 LEU A O 1
ATOM 597 N N . GLU A 1 72 ? 8.568 0.303 1.199 1.00 83.00 72 GLU A N 1
ATOM 598 C CA . GLU A 1 72 ? 9.230 -0.555 2.186 1.00 83.00 72 GLU A CA 1
ATOM 599 C C . GLU A 1 72 ? 9.925 0.270 3.280 1.00 83.00 72 GLU A C 1
ATOM 601 O O . GLU A 1 72 ? 9.817 -0.070 4.455 1.00 83.00 72 GLU A O 1
ATOM 606 N N . GLU A 1 73 ? 10.595 1.373 2.925 1.00 83.69 73 GLU A N 1
ATOM 607 C CA . GLU A 1 73 ? 11.159 2.314 3.904 1.00 83.69 73 GLU A CA 1
ATOM 608 C C . GLU A 1 73 ? 10.086 2.934 4.805 1.00 83.69 73 GLU A C 1
ATOM 610 O O . GLU A 1 73 ? 10.322 3.105 5.997 1.00 83.69 73 GLU A O 1
ATOM 615 N N . PHE A 1 74 ? 8.908 3.242 4.258 1.00 76.62 74 PHE A N 1
ATOM 616 C CA . PHE A 1 74 ? 7.791 3.797 5.026 1.00 76.62 74 PHE A CA 1
ATOM 617 C C . PHE A 1 74 ? 7.127 2.776 5.967 1.00 76.62 74 PHE A C 1
ATOM 619 O O . PHE A 1 74 ? 6.527 3.168 6.965 1.00 76.62 74 PHE A O 1
ATOM 626 N N . LEU A 1 75 ? 7.198 1.479 5.644 1.00 74.69 75 LEU A N 1
ATOM 627 C CA . LEU A 1 75 ? 6.601 0.390 6.430 1.00 74.69 75 LEU A CA 1
ATOM 628 C C . LEU A 1 75 ? 7.526 -0.166 7.532 1.00 74.69 75 LEU A C 1
ATOM 630 O O . LEU A 1 75 ? 7.076 -1.005 8.315 1.00 74.69 75 LEU A O 1
ATOM 634 N N . LYS A 1 76 ? 8.794 0.262 7.583 1.00 69.94 76 LYS A N 1
ATOM 635 C CA . LYS A 1 76 ? 9.752 -0.061 8.659 1.00 69.94 76 LYS A CA 1
ATOM 636 C C . LYS A 1 76 ? 9.579 0.863 9.860 1.00 69.94 76 LYS A C 1
ATOM 638 O O . LYS A 1 76 ? 9.708 0.342 10.990 1.00 69.94 76 LYS A O 1
#

Sequence (76 aa):
MIKLEINNAEYIAQLEEARLSVDNPRGYLFMDIVFSDPRFDKNTFEMKNVRREPMRTYMTEAVARDLFEKLEEFLK

Secondary structure (DSSP, 8-state):
-------GGGG-PEEEEEEEPP-SSTTEEEEEEEEEEEEEETTTTEEEEEEPPPEEEEEEHHHHHHHHHHHHHHH-

Foldseek 3Di:
DDPPPPPPLQADWAWDDKDWDDCPPHFKIKIWTKTWGFDQDPVVRDTDTHIDDTDIDMDGPVVSVVVVVVVVVVVD